Protein AF-A0A0K2V235-F1 (afdb_monomer_lite)

Secondary structure (DSSP, 8-state):
--PPPP-----------------HHHHHHHHHHHHHHHHHHHHHHHTTTT----HHHHHHHHHHHHHHHHHHHHHHHHSGGG--S-HHHHHHHHHHHHHHSTT-

Organism: Lepeophtheirus salmonis (NCBI:txid72036)

Foldseek 3Di:
DDDDDDDDDDPPPPPPPPPPDQDLVNLVVVLVVLVVVLVVLVVVVVVPPPDPPCVVSVVVSLVSVVVNVVSLVVNCVNPVVNVPDDPVVVVVVVVVSCVVVPPD

Structure (mmCIF, N/CA/C/O backbone):
data_AF-A0A0K2V235-F1
#
_entry.id   AF-A0A0K2V235-F1
#
loop_
_atom_site.group_PDB
_atom_site.id
_atom_site.type_symbol
_atom_site.label_atom_id
_atom_site.label_alt_id
_atom_site.label_comp_id
_atom_site.label_asym_id
_atom_site.label_entity_id
_atom_site.label_seq_id
_atom_site.pdbx_PDB_ins_code
_atom_site.Cartn_x
_atom_site.Cartn_y
_atom_site.Cartn_z
_atom_site.occupancy
_atom_site.B_iso_or_equiv
_atom_site.auth_seq_id
_atom_site.auth_comp_id
_atom_site.auth_asym_id
_atom_site.auth_atom_id
_atom_site.pdbx_PDB_model_num
ATOM 1 N N . MET A 1 1 ? -25.883 -37.954 60.882 1.00 45.00 1 MET A N 1
ATOM 2 C CA . MET A 1 1 ? -24.620 -37.741 60.156 1.00 45.00 1 MET A CA 1
ATOM 3 C C . MET A 1 1 ? -24.592 -38.769 59.047 1.00 45.00 1 MET A C 1
ATOM 5 O O . MET A 1 1 ? -24.188 -39.892 59.285 1.00 45.00 1 MET A O 1
ATOM 9 N N . GLU A 1 2 ? -25.132 -38.416 57.888 1.00 37.66 2 GLU A N 1
ATOM 10 C CA . GLU A 1 2 ? -24.989 -39.211 56.670 1.00 37.66 2 GLU A CA 1
ATOM 11 C C . GLU A 1 2 ? -24.922 -38.203 55.522 1.00 37.66 2 GLU A C 1
ATOM 13 O O . GLU A 1 2 ? -25.838 -37.403 55.331 1.00 37.66 2 GLU A O 1
ATOM 18 N N . LEU A 1 3 ? -23.749 -38.135 54.894 1.00 40.59 3 LEU A N 1
ATOM 19 C CA . LEU A 1 3 ? -23.430 -37.251 53.780 1.00 40.59 3 LEU A CA 1
ATOM 20 C C . LEU A 1 3 ? -23.889 -37.927 52.487 1.00 40.59 3 LEU A C 1
ATOM 22 O O . LEU A 1 3 ? -23.389 -38.997 52.149 1.00 40.59 3 LEU A O 1
ATOM 26 N N . SER A 1 4 ? -24.793 -37.291 51.749 1.00 44.16 4 SER A N 1
ATOM 27 C CA . SER A 1 4 ? -25.075 -37.623 50.351 1.00 44.16 4 SER A CA 1
ATOM 28 C C . SER A 1 4 ? -24.096 -36.884 49.418 1.00 44.16 4 SER A C 1
ATOM 30 O O . SER A 1 4 ? -23.675 -35.765 49.727 1.00 44.16 4 SER A O 1
ATOM 32 N N . PRO A 1 5 ? -23.675 -37.505 48.301 1.00 50.72 5 PRO A N 1
ATOM 33 C CA . PRO A 1 5 ? -22.522 -37.051 47.536 1.00 50.72 5 PRO A CA 1
ATOM 34 C C . PRO A 1 5 ? -22.851 -35.855 46.638 1.00 50.72 5 PRO A C 1
ATOM 36 O O . PRO A 1 5 ? -23.864 -35.820 45.939 1.00 50.72 5 PRO A O 1
ATOM 39 N N . VAL A 1 6 ? -21.938 -34.883 46.652 1.00 50.25 6 VAL A N 1
ATOM 40 C CA . VAL A 1 6 ? -21.884 -33.752 45.726 1.00 50.25 6 VAL A CA 1
ATOM 41 C C . VAL A 1 6 ? -21.780 -34.275 44.291 1.00 50.25 6 VAL A C 1
ATOM 43 O O . VAL A 1 6 ? -20.848 -34.995 43.939 1.00 50.25 6 VAL A O 1
ATOM 46 N N . SER A 1 7 ? -22.764 -33.936 43.459 1.00 46.91 7 SER A N 1
ATOM 47 C CA . SER A 1 7 ? -22.709 -34.185 42.020 1.00 46.91 7 SER A CA 1
ATOM 48 C C . SER A 1 7 ? -21.626 -33.293 41.421 1.00 46.91 7 SER A C 1
ATOM 50 O O . SER A 1 7 ? -21.793 -32.078 41.318 1.00 46.91 7 SER A O 1
ATOM 52 N N . SER A 1 8 ? -20.505 -33.906 41.059 1.00 47.53 8 SER A N 1
ATOM 53 C CA . SER A 1 8 ? -19.359 -33.283 40.408 1.00 47.53 8 SER A CA 1
ATOM 54 C C . SER A 1 8 ? -19.780 -32.597 39.107 1.00 47.53 8 SER A C 1
ATOM 56 O O . SER A 1 8 ? -20.125 -33.255 38.127 1.00 47.53 8 SER A O 1
ATOM 58 N N . VAL A 1 9 ? -19.739 -31.266 39.087 1.00 54.62 9 VAL A N 1
ATOM 59 C CA . VAL A 1 9 ? -19.833 -30.479 37.853 1.00 54.62 9 VAL A CA 1
ATOM 60 C C . VAL A 1 9 ? -18.541 -30.721 37.058 1.00 54.62 9 VAL A C 1
ATOM 62 O O . VAL A 1 9 ? -17.458 -30.530 37.620 1.00 54.62 9 VAL A O 1
ATOM 65 N N . PRO A 1 10 ? -18.591 -31.163 35.789 1.00 42.88 10 PRO A N 1
ATOM 66 C CA . PRO A 1 10 ? -17.381 -31.351 35.003 1.00 42.88 10 PRO A CA 1
ATOM 67 C C . PRO A 1 10 ? -16.737 -29.990 34.718 1.00 42.88 10 PRO A C 1
ATOM 69 O O . PRO A 1 10 ? -17.307 -29.132 34.047 1.00 42.88 10 PRO A O 1
ATOM 72 N N . ASN A 1 11 ? -15.530 -29.811 35.253 1.00 45.03 11 ASN A N 1
ATOM 73 C CA . ASN A 1 11 ? -14.631 -28.699 34.983 1.00 45.03 11 ASN A CA 1
ATOM 74 C C . ASN A 1 11 ? -14.208 -28.739 33.506 1.00 45.03 11 ASN A C 1
ATOM 76 O O . ASN A 1 11 ? -13.234 -29.401 33.142 1.00 45.03 11 ASN A O 1
ATOM 80 N N . GLN A 1 12 ? -14.960 -28.058 32.643 1.00 51.34 12 GLN A N 1
ATOM 81 C CA . GLN A 1 12 ? -14.536 -27.789 31.275 1.00 51.34 12 GLN A CA 1
ATOM 82 C C . GLN A 1 12 ? -13.486 -26.676 31.300 1.00 51.34 12 GLN A C 1
ATOM 84 O O . GLN A 1 12 ? -13.764 -25.517 31.010 1.00 51.34 12 GLN A O 1
ATOM 89 N N . ASN A 1 13 ? -12.250 -27.044 31.634 1.00 45.34 13 ASN A N 1
ATOM 90 C CA . ASN A 1 13 ? -11.072 -26.244 31.328 1.00 45.34 13 ASN A CA 1
ATOM 91 C C . ASN A 1 13 ? -10.824 -26.319 29.811 1.00 45.34 13 ASN A C 1
ATOM 93 O O . ASN A 1 13 ? -9.916 -27.005 29.339 1.00 45.34 13 ASN A O 1
ATOM 97 N N . SER A 1 14 ? -11.684 -25.661 29.032 1.00 48.19 14 SER A N 1
ATOM 98 C CA . SER A 1 14 ? -11.422 -25.364 27.630 1.00 48.19 14 SER A CA 1
ATOM 99 C C . SER A 1 14 ? -10.256 -24.387 27.600 1.00 48.19 14 SER A C 1
ATOM 101 O O . SER A 1 14 ? -10.416 -23.225 27.976 1.00 48.19 14 SER A O 1
ATOM 103 N N . GLY A 1 15 ? -9.075 -24.882 27.220 1.00 45.88 15 GLY A N 1
ATOM 104 C CA . GLY A 1 15 ? -7.889 -24.066 26.997 1.00 45.88 15 GLY A CA 1
ATOM 105 C C . GLY A 1 15 ? -8.261 -22.859 26.147 1.00 45.88 15 GLY A C 1
ATOM 106 O O . GLY A 1 15 ? -8.600 -22.993 24.972 1.00 45.88 15 GLY A O 1
ATOM 107 N N . LEU A 1 16 ? -8.262 -21.694 26.789 1.00 46.62 16 LEU A N 1
ATOM 108 C CA . LEU A 1 16 ? -8.575 -20.412 26.191 1.00 46.62 16 LEU A CA 1
ATOM 109 C C . LEU A 1 16 ? -7.427 -20.083 25.228 1.00 46.62 16 LEU A C 1
ATOM 111 O O . LEU A 1 16 ? -6.453 -19.434 25.603 1.00 46.62 16 LEU A O 1
ATOM 115 N N . PHE A 1 17 ? -7.498 -20.555 23.985 1.00 48.03 17 PHE A N 1
ATOM 116 C CA . PHE A 1 17 ? -6.739 -19.923 22.915 1.00 48.03 17 PHE A CA 1
ATOM 117 C C . PHE A 1 17 ? -7.328 -18.522 22.763 1.00 48.03 17 PHE A C 1
ATOM 119 O O . PHE A 1 17 ? -8.335 -18.322 22.086 1.00 48.03 17 PHE A O 1
ATOM 126 N N . LYS A 1 18 ? -6.753 -17.546 23.474 1.00 52.66 18 LYS A N 1
ATOM 127 C CA . LYS A 1 18 ? -7.061 -16.140 23.248 1.00 52.66 18 LYS A CA 1
ATOM 128 C C . LYS A 1 18 ? -6.565 -15.847 21.840 1.00 52.66 18 LYS A C 1
ATOM 130 O O . LYS A 1 18 ? -5.361 -15.764 21.623 1.00 52.66 18 LYS A O 1
ATOM 135 N N . VAL A 1 19 ? -7.485 -15.752 20.882 1.00 56.09 19 VAL A N 1
ATOM 136 C CA . VAL A 1 19 ? -7.192 -15.126 19.595 1.00 56.09 19 VAL A CA 1
ATOM 137 C C . VAL A 1 19 ? -6.723 -13.717 19.942 1.00 56.09 19 VAL A C 1
ATOM 139 O O . VAL A 1 19 ? -7.521 -12.868 20.335 1.00 56.09 19 VAL A O 1
ATOM 142 N N . VAL A 1 20 ? -5.411 -13.499 19.920 1.00 60.66 20 VAL A N 1
ATOM 143 C CA . VAL A 1 20 ? -4.845 -12.156 19.967 1.00 60.66 20 VAL A CA 1
ATOM 144 C C . VAL A 1 20 ? -5.091 -11.612 18.568 1.00 60.66 20 VAL A C 1
ATOM 146 O O . VAL A 1 20 ? -4.368 -11.942 17.633 1.00 60.66 20 VAL A O 1
ATOM 149 N N . GLY A 1 21 ? -6.220 -10.922 18.398 1.00 70.88 21 GLY A N 1
ATOM 150 C CA . GLY A 1 21 ? -6.519 -10.221 17.155 1.00 70.88 21 GLY A CA 1
ATOM 151 C C . GLY A 1 21 ? -5.454 -9.161 16.881 1.00 70.88 21 GLY A C 1
ATOM 152 O O . GLY A 1 21 ? -4.787 -8.699 17.802 1.00 70.88 21 GLY A O 1
ATOM 153 N N . THR A 1 22 ? -5.285 -8.792 15.615 1.00 81.31 22 THR A N 1
ATOM 154 C CA . THR A 1 22 ? -4.373 -7.720 15.207 1.00 81.31 22 THR A CA 1
ATOM 155 C C . THR A 1 22 ? -4.930 -6.380 15.680 1.00 81.31 22 THR A C 1
ATOM 157 O O . THR A 1 22 ? -5.995 -5.963 15.217 1.00 81.31 22 THR A O 1
ATOM 160 N N . GLU A 1 23 ? -4.238 -5.702 16.597 1.00 90.06 23 GLU A N 1
ATOM 161 C CA . GLU A 1 23 ? -4.687 -4.398 17.077 1.00 90.06 23 GLU A CA 1
ATOM 162 C C . GLU A 1 23 ? -4.493 -3.331 15.980 1.00 90.06 23 GLU A C 1
ATOM 164 O O . GLU A 1 23 ? -3.664 -3.490 15.070 1.00 90.06 23 GLU A O 1
ATOM 169 N N . PRO A 1 24 ? -5.222 -2.201 16.036 1.00 89.25 24 PRO A N 1
ATOM 170 C CA . PRO A 1 24 ? -5.038 -1.109 15.078 1.00 89.25 24 PRO A CA 1
ATOM 171 C C . PRO A 1 24 ? -3.587 -0.621 15.028 1.00 89.25 24 PRO A C 1
ATOM 173 O O . PRO A 1 24 ? -3.076 -0.278 13.964 1.00 89.25 24 PRO A O 1
ATOM 176 N N . MET A 1 25 ? -2.898 -0.639 16.173 1.00 91.56 25 MET A N 1
ATOM 177 C CA . MET A 1 25 ? -1.503 -0.223 16.269 1.00 91.56 25 MET A CA 1
ATOM 178 C C . MET A 1 25 ? -0.556 -1.190 15.547 1.00 91.56 25 MET A C 1
ATOM 180 O O . MET A 1 25 ? 0.367 -0.736 14.872 1.00 91.56 25 MET A O 1
ATOM 184 N N . ASP A 1 26 ? -0.820 -2.497 15.602 1.00 91.44 26 ASP A N 1
ATOM 185 C CA . ASP A 1 26 ? -0.055 -3.496 14.848 1.00 91.44 26 ASP A CA 1
ATOM 186 C C . ASP A 1 26 ? -0.223 -3.282 13.338 1.00 91.44 26 ASP A C 1
ATOM 188 O O . ASP A 1 26 ? 0.753 -3.281 12.585 1.00 91.44 26 ASP A O 1
ATOM 192 N N . SER A 1 27 ? -1.459 -3.020 12.894 1.00 91.25 27 SER A N 1
ATOM 193 C CA . SER A 1 27 ? -1.768 -2.734 11.485 1.00 91.25 27 SER A CA 1
ATOM 194 C C . SER A 1 27 ? -1.102 -1.441 11.006 1.00 91.25 27 SER A C 1
ATOM 196 O O . SER A 1 27 ? -0.549 -1.398 9.907 1.00 91.25 27 SER A O 1
ATOM 198 N N . ALA A 1 28 ? -1.103 -0.393 11.835 1.00 93.00 28 ALA A N 1
ATOM 199 C CA . ALA A 1 28 ? -0.444 0.874 11.533 1.00 93.00 28 ALA A CA 1
ATOM 200 C C . ALA A 1 28 ? 1.088 0.743 11.495 1.00 93.00 28 ALA A C 1
ATOM 202 O O . ALA A 1 28 ? 1.726 1.302 10.602 1.00 93.00 28 ALA A O 1
ATOM 203 N N . ALA A 1 29 ? 1.684 -0.020 12.416 1.00 94.25 29 ALA A N 1
ATOM 204 C CA . ALA A 1 29 ? 3.115 -0.312 12.400 1.00 94.25 29 ALA A CA 1
ATOM 205 C C . ALA A 1 29 ? 3.508 -1.100 11.141 1.00 94.25 29 ALA A C 1
ATOM 207 O O . ALA A 1 29 ? 4.489 -0.763 10.477 1.00 94.25 29 ALA A O 1
ATOM 208 N N . HIS A 1 30 ? 2.707 -2.097 10.757 1.00 92.69 30 HIS A N 1
ATOM 209 C CA . HIS A 1 30 ? 2.922 -2.844 9.521 1.00 92.69 30 HIS A CA 1
ATOM 210 C C . HIS A 1 30 ? 2.807 -1.942 8.281 1.00 92.69 30 HIS A C 1
ATOM 212 O O . HIS A 1 30 ? 3.669 -1.980 7.404 1.00 92.69 30 HIS A O 1
ATOM 218 N N . LEU A 1 31 ? 1.804 -1.058 8.239 1.00 92.94 31 LEU A N 1
ATOM 219 C CA . LEU A 1 31 ? 1.627 -0.093 7.152 1.00 92.94 31 LEU A CA 1
ATOM 220 C C . LEU A 1 31 ? 2.803 0.893 7.051 1.00 92.94 31 LEU A C 1
ATOM 222 O O . LEU A 1 31 ? 3.226 1.240 5.950 1.00 92.94 31 LEU A O 1
ATOM 226 N N . LYS A 1 32 ? 3.370 1.312 8.187 1.00 94.38 32 LYS A N 1
ATOM 227 C CA . LYS A 1 32 ? 4.568 2.160 8.237 1.00 94.38 32 LYS A CA 1
ATOM 228 C C . LYS A 1 32 ? 5.778 1.465 7.607 1.00 94.38 32 L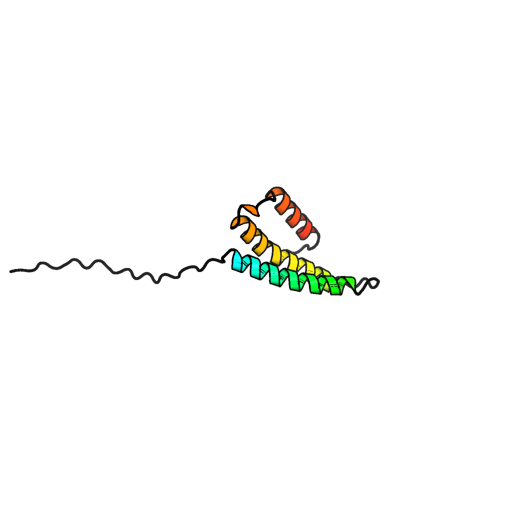YS A C 1
ATOM 230 O O . LYS A 1 32 ? 6.440 2.075 6.769 1.00 94.38 32 LYS A O 1
ATOM 235 N N . LEU A 1 33 ? 6.028 0.202 7.955 1.00 94.81 33 LEU A N 1
ATOM 236 C CA . LEU A 1 33 ? 7.122 -0.589 7.375 1.00 94.81 33 LEU A CA 1
ATOM 237 C C . LEU A 1 33 ? 6.935 -0.805 5.864 1.00 94.81 33 LEU A C 1
ATOM 239 O O . LEU A 1 33 ? 7.885 -0.648 5.097 1.00 94.81 33 LEU A O 1
ATOM 243 N N . LEU A 1 34 ? 5.706 -1.098 5.419 1.00 94.00 34 LEU A N 1
ATOM 244 C CA . LEU A 1 34 ? 5.385 -1.195 3.991 1.00 94.00 34 LEU A CA 1
ATOM 245 C C . LEU A 1 34 ? 5.622 0.135 3.265 1.00 94.00 34 LEU A C 1
ATOM 247 O O . LEU A 1 34 ? 6.203 0.144 2.185 1.00 94.00 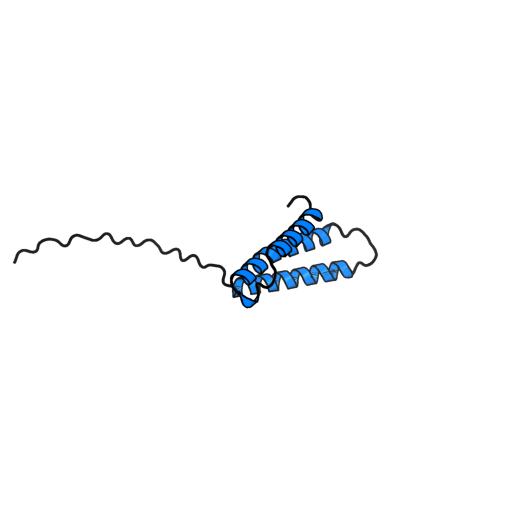34 LEU A O 1
ATOM 251 N N . GLY A 1 35 ? 5.238 1.262 3.869 1.00 93.19 35 GLY A N 1
ATOM 252 C CA . GLY A 1 35 ? 5.480 2.597 3.316 1.00 93.19 35 GLY A CA 1
ATOM 253 C C . GLY A 1 35 ? 6.967 2.944 3.177 1.00 93.19 35 GLY A C 1
ATOM 254 O O . GLY A 1 35 ? 7.362 3.562 2.188 1.00 93.19 35 GLY A O 1
ATOM 255 N N . GLU A 1 36 ? 7.805 2.520 4.125 1.00 94.75 36 GLU A N 1
ATOM 256 C CA . GLU A 1 36 ? 9.266 2.662 4.035 1.00 94.75 36 GLU A CA 1
ATOM 257 C C . GLU A 1 36 ? 9.843 1.827 2.887 1.00 94.75 36 GLU A C 1
ATOM 259 O O . GLU A 1 36 ? 10.610 2.346 2.076 1.00 94.75 36 GLU A O 1
ATOM 264 N N . SER A 1 37 ? 9.414 0.568 2.752 1.00 92.25 37 SER A N 1
ATOM 265 C CA . SER A 1 37 ? 9.816 -0.297 1.637 1.00 92.25 37 SER A CA 1
ATOM 266 C C . SER A 1 37 ? 9.382 0.267 0.278 1.00 92.25 37 SER A C 1
ATOM 268 O O . SER A 1 37 ? 10.202 0.377 -0.635 1.00 92.25 37 SER A O 1
ATOM 270 N N . LEU A 1 38 ? 8.125 0.705 0.161 1.00 91.12 38 LEU A N 1
ATOM 271 C CA . LEU A 1 38 ? 7.573 1.319 -1.049 1.00 91.12 38 LEU A CA 1
ATOM 272 C C . LEU A 1 38 ? 8.298 2.613 -1.431 1.00 91.12 38 LEU A C 1
ATOM 274 O O . LEU A 1 38 ? 8.517 2.852 -2.617 1.00 91.12 38 LEU A O 1
ATOM 278 N N . SER A 1 39 ? 8.700 3.426 -0.450 1.00 90.81 39 SER A N 1
ATOM 279 C CA . SER A 1 39 ? 9.455 4.662 -0.700 1.00 90.81 39 SER A CA 1
ATOM 280 C C . SER A 1 39 ? 10.829 4.371 -1.300 1.00 90.81 39 SER A C 1
ATOM 282 O O . SER A 1 39 ? 11.204 5.006 -2.280 1.00 90.81 39 SER A O 1
ATOM 284 N N . ILE A 1 40 ? 11.542 3.369 -0.772 1.00 90.12 40 ILE A N 1
ATOM 285 C CA . ILE A 1 40 ? 12.843 2.941 -1.308 1.00 90.12 40 ILE A CA 1
ATOM 286 C C . ILE A 1 40 ? 12.680 2.419 -2.738 1.00 90.12 40 ILE A C 1
ATOM 288 O O . ILE A 1 40 ? 13.438 2.808 -3.622 1.00 90.12 40 ILE A O 1
ATOM 292 N N . ILE A 1 41 ? 11.684 1.559 -2.995 1.00 87.25 41 ILE A N 1
ATOM 293 C CA . ILE A 1 41 ? 11.422 1.056 -4.352 1.00 87.25 41 ILE A CA 1
ATOM 294 C C . ILE A 1 41 ? 11.110 2.232 -5.287 1.00 87.25 41 ILE A C 1
ATOM 296 O O . ILE A 1 41 ? 11.682 2.308 -6.370 1.00 87.25 41 ILE A O 1
ATOM 300 N N . GLY A 1 42 ? 10.266 3.173 -4.855 1.00 85.81 42 GLY A N 1
ATOM 301 C CA . GLY A 1 42 ? 9.929 4.387 -5.598 1.00 85.81 42 GLY A CA 1
ATOM 302 C C . GLY A 1 42 ? 11.149 5.234 -5.963 1.00 85.81 42 GLY A C 1
ATOM 303 O O . GLY A 1 42 ? 11.313 5.585 -7.128 1.00 85.81 42 GLY A O 1
ATOM 304 N N . GLU A 1 43 ? 12.038 5.496 -5.005 1.00 87.44 43 GLU A N 1
ATOM 305 C CA . GLU A 1 43 ? 13.284 6.240 -5.230 1.00 87.44 43 GLU A CA 1
ATOM 306 C C . GLU A 1 43 ? 14.150 5.559 -6.302 1.00 87.44 43 GLU A C 1
ATOM 308 O O . GLU A 1 43 ? 14.556 6.193 -7.279 1.00 87.44 43 GLU A O 1
ATOM 313 N N . ARG A 1 44 ? 14.324 4.234 -6.206 1.00 83.69 44 ARG A N 1
ATOM 314 C CA . ARG A 1 44 ? 15.068 3.448 -7.206 1.00 83.69 44 ARG A CA 1
ATOM 315 C C . ARG A 1 44 ? 14.445 3.481 -8.598 1.00 83.69 44 ARG A C 1
ATOM 317 O O . ARG A 1 44 ? 15.171 3.443 -9.588 1.00 83.69 44 ARG A O 1
ATOM 324 N N . LEU A 1 45 ? 13.115 3.536 -8.690 1.00 78.00 45 LEU A N 1
ATOM 325 C CA . LEU A 1 45 ? 12.415 3.687 -9.968 1.00 78.00 45 LEU A CA 1
ATOM 326 C C . LEU A 1 45 ? 12.676 5.066 -10.588 1.00 78.00 45 LEU A C 1
ATOM 328 O O . LEU A 1 45 ? 12.807 5.163 -11.807 1.00 78.00 45 LEU A O 1
ATOM 332 N N . THR A 1 46 ? 12.765 6.114 -9.763 1.00 76.88 46 THR A N 1
ATOM 333 C CA . THR A 1 46 ? 13.007 7.491 -10.221 1.00 76.88 46 THR A CA 1
ATOM 334 C C . THR A 1 46 ? 14.468 7.781 -10.575 1.00 76.88 46 THR A C 1
ATOM 336 O O . THR A 1 46 ? 14.718 8.615 -11.433 1.00 76.88 46 THR A O 1
ATOM 339 N N . GLU A 1 47 ? 15.446 7.072 -10.002 1.00 75.44 47 GLU A N 1
ATOM 340 C CA . GLU A 1 47 ? 16.878 7.267 -10.316 1.00 75.44 47 GLU A CA 1
ATOM 341 C C . GLU A 1 47 ? 17.261 6.865 -11.763 1.00 75.44 47 GLU A C 1
ATOM 343 O O . GLU A 1 47 ? 18.322 7.250 -12.252 1.00 75.44 47 GLU A O 1
ATOM 348 N N . HIS A 1 48 ? 16.407 6.119 -12.476 1.00 64.88 48 HIS A N 1
ATOM 349 C CA . HIS A 1 48 ? 16.650 5.595 -13.830 1.00 64.88 48 HIS A CA 1
ATOM 350 C C . HIS A 1 48 ? 15.796 6.281 -14.924 1.00 64.88 48 HIS A C 1
ATOM 352 O O . HIS A 1 48 ? 15.302 5.617 -15.842 1.00 64.88 48 HIS A O 1
ATOM 358 N N . GLU A 1 49 ? 15.615 7.607 -14.864 1.00 53.69 49 GLU A N 1
ATOM 359 C CA . GLU A 1 49 ? 14.940 8.402 -15.910 1.00 53.69 49 GLU A CA 1
ATOM 360 C C . GLU A 1 49 ? 15.639 8.268 -17.286 1.00 53.69 49 GLU A C 1
ATOM 362 O O . GLU A 1 49 ? 16.495 9.067 -17.660 1.00 53.69 49 GLU A O 1
ATOM 367 N N . GLY A 1 50 ? 15.285 7.241 -18.071 1.00 56.94 50 GLY A N 1
ATOM 368 C CA . GLY A 1 50 ? 15.703 7.122 -19.476 1.00 56.94 50 GLY A CA 1
ATOM 369 C C . GLY A 1 50 ? 15.846 5.711 -20.052 1.00 56.94 50 GLY A C 1
ATOM 370 O O . GLY A 1 50 ? 15.893 5.569 -21.273 1.00 56.94 50 GLY A O 1
ATOM 371 N N . GLN A 1 51 ? 15.882 4.653 -19.236 1.00 55.62 51 GLN A N 1
ATOM 372 C CA . GLN A 1 51 ? 15.989 3.271 -19.730 1.00 55.62 51 GLN A CA 1
ATOM 373 C C . GLN A 1 51 ? 14.749 2.466 -19.354 1.00 55.62 51 GLN A C 1
ATOM 375 O O . GLN A 1 51 ? 14.594 1.974 -18.240 1.00 55.62 51 GLN A O 1
ATOM 380 N N . ILE A 1 52 ? 13.849 2.336 -20.329 1.00 51.47 52 ILE A N 1
ATOM 381 C CA . ILE A 1 52 ? 12.614 1.553 -20.253 1.00 51.47 52 ILE A CA 1
ATOM 382 C C . ILE A 1 52 ? 12.973 0.059 -20.229 1.00 51.47 52 ILE A C 1
ATOM 384 O O . ILE A 1 52 ? 12.928 -0.635 -21.238 1.00 51.47 52 ILE A O 1
ATOM 388 N N . ALA A 1 53 ? 13.356 -0.435 -19.058 1.00 55.94 53 ALA A N 1
ATOM 389 C CA . ALA A 1 53 ? 13.360 -1.853 -18.710 1.00 55.94 53 ALA A CA 1
ATOM 390 C C . ALA A 1 53 ? 13.060 -2.002 -17.209 1.00 55.94 53 ALA A C 1
ATOM 392 O O . ALA A 1 53 ? 13.764 -2.676 -16.467 1.00 55.94 53 ALA A O 1
ATOM 393 N N . VAL A 1 54 ? 12.004 -1.323 -16.755 1.00 56.97 54 VAL A N 1
ATOM 394 C CA . VAL A 1 54 ? 11.613 -1.216 -15.337 1.00 56.97 54 VAL A CA 1
ATOM 395 C C . VAL A 1 54 ? 10.455 -2.171 -14.986 1.00 56.97 54 VAL A C 1
ATOM 397 O O . VAL A 1 54 ? 9.836 -2.077 -13.930 1.00 56.97 54 VAL A O 1
ATOM 400 N N . SER A 1 55 ? 10.144 -3.135 -15.861 1.00 67.19 55 SER A N 1
ATOM 401 C CA . SER A 1 55 ? 8.978 -4.015 -15.679 1.00 67.19 55 SER A CA 1
ATOM 402 C C . SER A 1 55 ? 9.027 -4.825 -14.376 1.00 67.19 55 SER A C 1
ATOM 404 O O . SER A 1 55 ? 7.981 -5.072 -13.785 1.00 67.19 55 SER A O 1
ATOM 406 N N . GLY A 1 56 ? 10.220 -5.222 -13.913 1.00 75.38 56 GLY A N 1
ATOM 407 C CA . GLY A 1 56 ? 10.376 -5.999 -12.679 1.00 75.38 56 GLY A CA 1
ATOM 408 C C . GLY A 1 56 ? 10.070 -5.179 -11.423 1.00 75.38 56 GLY A C 1
ATOM 409 O O . GLY A 1 56 ? 9.191 -5.538 -10.647 1.00 75.38 56 GLY A O 1
ATOM 410 N N . SER A 1 57 ? 10.748 -4.044 -11.246 1.00 77.69 57 SER A N 1
ATOM 411 C CA . SER A 1 57 ? 10.609 -3.208 -10.045 1.00 77.69 57 SER A CA 1
ATOM 412 C C . SER A 1 57 ? 9.235 -2.539 -9.935 1.00 77.69 57 SER A C 1
ATOM 414 O O . SER A 1 57 ? 8.725 -2.389 -8.828 1.00 77.69 57 SER A O 1
ATOM 416 N N . LEU A 1 58 ? 8.601 -2.186 -11.063 1.00 81.00 58 LEU A N 1
ATOM 417 C CA . LEU A 1 58 ? 7.226 -1.674 -11.061 1.00 81.00 58 LEU A CA 1
ATOM 418 C C . LEU A 1 58 ? 6.226 -2.741 -10.593 1.00 81.00 58 LEU A C 1
ATOM 420 O O . LEU A 1 58 ? 5.346 -2.437 -9.793 1.00 81.00 58 LEU A O 1
ATOM 424 N N . SER A 1 59 ? 6.379 -3.991 -11.044 1.00 83.19 59 SER A N 1
ATOM 425 C CA . SER A 1 59 ? 5.530 -5.096 -10.583 1.00 83.19 59 SER A CA 1
ATOM 426 C C . SER A 1 59 ? 5.700 -5.350 -9.085 1.00 83.19 59 SER A C 1
ATOM 428 O O . SER A 1 59 ? 4.713 -5.602 -8.404 1.00 83.19 59 SER A O 1
ATOM 430 N N . VAL A 1 60 ? 6.926 -5.243 -8.562 1.00 85.50 60 VAL A N 1
ATOM 431 C CA . VAL A 1 60 ? 7.203 -5.385 -7.121 1.00 85.50 60 VAL A CA 1
ATOM 432 C C . VAL A 1 60 ? 6.593 -4.233 -6.319 1.00 85.50 60 VAL A C 1
ATOM 434 O O . VAL A 1 60 ? 6.060 -4.461 -5.234 1.00 85.50 60 VAL A O 1
ATOM 437 N N . LEU A 1 61 ? 6.623 -3.004 -6.849 1.00 85.75 61 LEU A N 1
ATOM 438 C CA . LEU A 1 61 ? 5.958 -1.861 -6.221 1.00 85.75 61 LEU A CA 1
ATOM 439 C C . LEU A 1 61 ? 4.441 -2.070 -6.160 1.00 85.75 61 LEU A C 1
ATOM 441 O O . LEU A 1 61 ? 3.839 -1.833 -5.116 1.00 85.75 61 LEU A O 1
ATOM 445 N N . LEU A 1 62 ? 3.830 -2.530 -7.256 1.00 85.69 62 LEU A N 1
ATOM 446 C CA . LEU A 1 62 ? 2.394 -2.810 -7.306 1.00 85.69 62 LEU A CA 1
ATOM 447 C C . LEU A 1 62 ? 1.995 -3.949 -6.357 1.00 85.69 62 LEU A C 1
ATOM 449 O O . LEU A 1 62 ? 1.037 -3.784 -5.609 1.00 85.69 62 LEU A O 1
ATOM 453 N N . ASP A 1 63 ? 2.749 -5.048 -6.313 1.00 86.94 63 ASP A N 1
ATOM 454 C CA . ASP A 1 63 ? 2.519 -6.156 -5.372 1.00 86.94 63 ASP A CA 1
ATOM 455 C C . ASP A 1 63 ? 2.614 -5.692 -3.906 1.00 86.94 63 ASP A C 1
ATOM 457 O O . ASP A 1 63 ? 1.729 -5.946 -3.085 1.00 86.94 63 ASP A O 1
ATOM 461 N N . SER A 1 64 ? 3.635 -4.889 -3.601 1.00 89.19 64 SER A N 1
ATOM 462 C CA . SER A 1 64 ? 3.8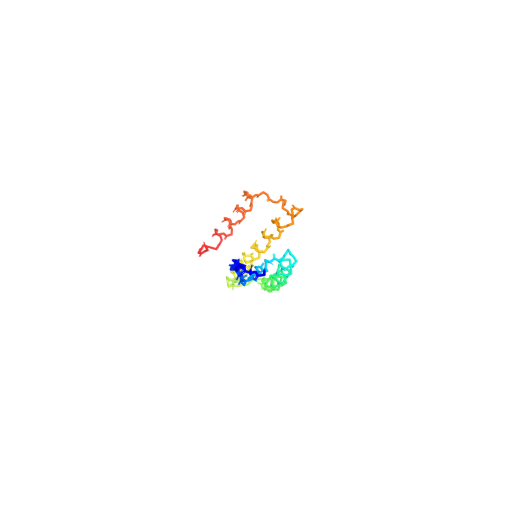27 -4.304 -2.269 1.00 89.19 64 SER A CA 1
ATOM 463 C C . SER A 1 64 ? 2.697 -3.333 -1.897 1.00 89.19 64 SER A C 1
ATOM 465 O O . SER A 1 64 ? 2.247 -3.313 -0.749 1.00 89.19 64 SER A O 1
ATOM 467 N N . LEU A 1 65 ? 2.193 -2.550 -2.860 1.00 86.38 65 LEU A N 1
ATOM 468 C CA . LEU A 1 65 ? 1.043 -1.666 -2.663 1.00 86.38 65 LEU A CA 1
ATOM 469 C C . LEU A 1 65 ? -0.224 -2.475 -2.377 1.00 86.38 65 LEU A C 1
ATOM 471 O O . LEU A 1 65 ? -0.983 -2.120 -1.477 1.00 86.38 65 LEU A O 1
ATOM 475 N N . ILE A 1 66 ? -0.435 -3.575 -3.100 1.00 87.12 66 ILE A N 1
ATOM 476 C CA . ILE A 1 66 ? -1.591 -4.453 -2.905 1.00 87.12 66 ILE A CA 1
ATOM 477 C C . ILE A 1 66 ? -1.551 -5.083 -1.510 1.00 87.12 66 ILE A C 1
ATOM 479 O O . ILE A 1 66 ? -2.557 -5.061 -0.796 1.00 87.12 66 ILE A O 1
ATOM 483 N N . CYS A 1 67 ? -0.374 -5.540 -1.071 1.00 87.81 67 CYS A N 1
ATOM 484 C CA . CYS A 1 67 ? -0.153 -6.009 0.298 1.00 87.81 67 CYS A CA 1
ATOM 485 C C . CYS A 1 67 ? -0.474 -4.942 1.357 1.00 87.81 67 CYS A C 1
ATOM 487 O O . CYS A 1 67 ? -0.988 -5.283 2.420 1.00 87.81 67 CYS A O 1
ATOM 489 N N . ALA A 1 68 ? -0.241 -3.655 1.077 1.00 90.75 68 ALA A N 1
ATOM 490 C CA . ALA A 1 68 ? -0.557 -2.559 1.997 1.00 90.75 68 ALA A CA 1
ATOM 491 C C . ALA A 1 68 ? -2.061 -2.269 2.134 1.00 90.75 68 ALA A C 1
ATOM 493 O O . ALA A 1 68 ? -2.493 -1.744 3.164 1.00 90.75 68 ALA A O 1
ATOM 494 N N . MET A 1 69 ? -2.882 -2.639 1.146 1.00 87.12 69 MET A N 1
ATOM 495 C CA . MET A 1 69 ? -4.327 -2.380 1.188 1.00 87.12 69 MET A CA 1
ATOM 496 C C . MET A 1 69 ? -5.051 -3.199 2.258 1.00 87.12 69 MET A C 1
ATOM 498 O O . MET A 1 69 ? -6.017 -2.705 2.833 1.00 87.12 69 MET A O 1
ATOM 502 N N . GLY A 1 70 ? -4.594 -4.418 2.561 1.00 88.12 70 GLY A N 1
ATOM 503 C CA . GLY A 1 70 ? -5.174 -5.248 3.625 1.00 88.12 70 GLY A CA 1
ATOM 504 C C . GLY A 1 70 ? -5.065 -4.594 5.014 1.00 88.12 70 GLY A C 1
ATOM 505 O O . GLY A 1 70 ? -6.092 -4.339 5.648 1.0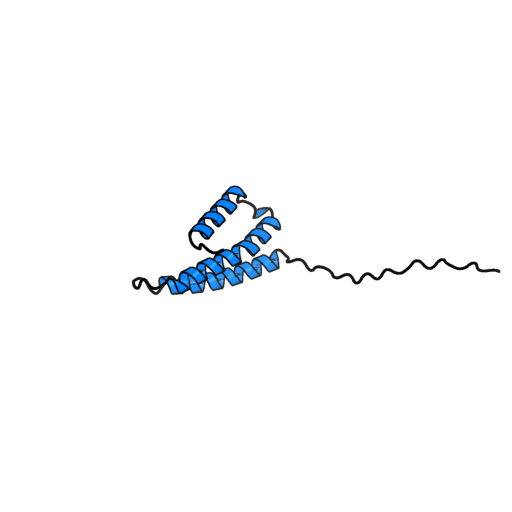0 88.12 70 GLY A O 1
ATOM 506 N N . PRO A 1 71 ? -3.849 -4.251 5.476 1.00 89.38 71 PRO A N 1
ATOM 507 C CA . PRO A 1 71 ? -3.616 -3.489 6.703 1.00 89.38 71 PRO A CA 1
ATOM 508 C C . PRO A 1 71 ? -4.331 -2.134 6.717 1.00 89.38 71 PRO A C 1
ATOM 510 O O . PRO A 1 71 ? -4.894 -1.755 7.741 1.00 89.38 71 PRO A O 1
ATOM 513 N N . LEU A 1 72 ? -4.358 -1.417 5.587 1.00 89.94 72 LEU A N 1
ATOM 514 C CA . LEU A 1 72 ? -5.049 -0.130 5.472 1.00 89.94 72 LEU A CA 1
ATOM 515 C C . LEU A 1 72 ? -6.568 -0.287 5.637 1.00 89.94 72 LEU A C 1
ATOM 517 O O . LEU A 1 72 ? -7.180 0.456 6.401 1.00 89.94 72 LEU A O 1
ATOM 521 N N . MET A 1 73 ? -7.175 -1.286 4.990 1.00 88.06 73 MET A N 1
ATOM 522 C CA . MET A 1 73 ? -8.597 -1.595 5.145 1.00 88.06 73 MET A CA 1
ATOM 523 C C . MET A 1 73 ? -8.910 -1.990 6.593 1.00 88.06 73 MET A C 1
ATOM 525 O O . MET A 1 73 ? -9.849 -1.451 7.178 1.00 88.06 73 MET A O 1
ATOM 529 N N . CYS A 1 74 ? -8.089 -2.854 7.196 1.00 88.00 74 CYS A N 1
ATOM 530 C CA . CYS A 1 74 ? -8.218 -3.242 8.598 1.00 88.00 74 CYS A CA 1
ATOM 531 C C . CYS A 1 74 ? -8.176 -2.019 9.529 1.00 88.00 74 CYS A C 1
ATOM 533 O O . CYS A 1 74 ? -9.044 -1.860 10.387 1.00 88.00 74 CYS A O 1
ATOM 535 N N . LEU A 1 75 ? -7.229 -1.103 9.309 1.00 90.50 75 LEU A N 1
ATOM 536 C CA . LEU A 1 75 ? -7.094 0.121 10.093 1.00 90.50 75 LEU A CA 1
ATOM 537 C C . LEU A 1 75 ? -8.324 1.030 9.953 1.00 90.50 75 LEU A C 1
ATOM 539 O O . LEU A 1 75 ? -8.847 1.500 10.958 1.00 90.50 75 LEU A O 1
ATOM 543 N N . THR A 1 76 ? -8.826 1.234 8.730 1.00 89.56 76 THR A N 1
ATOM 544 C CA . THR A 1 76 ? -10.039 2.043 8.503 1.00 89.56 76 THR A CA 1
ATOM 545 C C . THR A 1 76 ? -11.289 1.419 9.122 1.00 89.56 76 THR A C 1
ATOM 547 O O . THR A 1 76 ? -12.162 2.139 9.585 1.00 89.56 76 THR A O 1
ATOM 550 N N . GLN A 1 77 ? -11.383 0.090 9.188 1.00 87.75 77 GLN A N 1
ATOM 551 C CA . GLN A 1 77 ? -12.516 -0.591 9.819 1.00 87.75 77 GLN A CA 1
ATOM 552 C C . GLN A 1 77 ? -12.467 -0.530 11.350 1.00 87.75 77 GLN A C 1
ATOM 554 O O . GLN A 1 77 ? -13.516 -0.442 11.985 1.00 87.75 77 GLN A O 1
ATOM 559 N N . GLN A 1 78 ? -11.271 -0.582 11.944 1.00 89.12 78 GLN A N 1
ATOM 560 C CA . GLN A 1 78 ? -11.097 -0.542 13.398 1.00 89.12 78 GLN A CA 1
ATOM 561 C C . GLN A 1 78 ? -11.033 0.882 13.974 1.00 89.12 78 GLN A C 1
ATOM 563 O O . GLN A 1 78 ? -11.300 1.064 15.160 1.00 89.12 78 GLN A O 1
ATOM 568 N N . VAL A 1 79 ? -10.696 1.881 13.152 1.00 91.31 79 VAL A N 1
ATOM 569 C CA . VAL A 1 79 ? -10.649 3.304 13.518 1.00 91.31 79 VAL A CA 1
ATOM 570 C C . VAL A 1 79 ? -11.670 4.057 12.654 1.00 91.31 79 VAL A C 1
ATOM 572 O O . VAL A 1 79 ? -11.335 4.489 11.547 1.00 91.31 79 VAL A O 1
ATOM 575 N N . PRO A 1 80 ? -12.931 4.190 13.113 1.00 86.06 80 PRO A N 1
ATOM 576 C CA . PRO A 1 80 ? -14.029 4.745 12.319 1.00 86.06 80 PRO A CA 1
ATOM 577 C C . PRO A 1 80 ? -13.750 6.138 11.746 1.00 86.06 80 PRO A C 1
ATOM 579 O O . PRO A 1 80 ? -14.221 6.462 10.658 1.00 86.06 80 PRO A O 1
ATOM 582 N N . GLU A 1 81 ? -12.948 6.946 12.439 1.00 91.31 81 GLU A N 1
ATOM 583 C CA . GLU A 1 81 ? -12.521 8.282 12.019 1.00 91.31 81 GLU A CA 1
ATOM 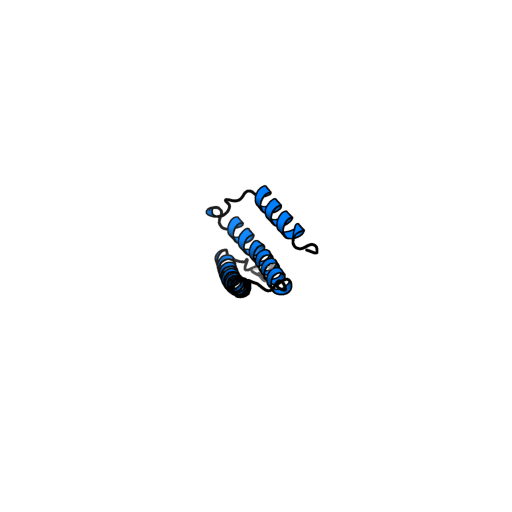584 C C . GLU A 1 81 ? -11.686 8.262 10.728 1.00 91.31 81 GLU A C 1
ATOM 586 O O . GLU A 1 81 ? -11.630 9.262 10.013 1.00 91.31 81 GLU A O 1
ATOM 591 N N . LEU A 1 82 ? -11.056 7.127 10.405 1.00 87.94 82 LEU A N 1
ATOM 592 C CA . LEU A 1 82 ? -10.292 6.927 9.174 1.00 87.94 82 LEU A CA 1
ATOM 593 C C . LEU A 1 82 ? -11.148 6.369 8.024 1.00 87.94 82 LEU A C 1
ATOM 595 O O . LEU A 1 82 ? -10.728 6.451 6.867 1.00 87.94 82 LEU A O 1
ATOM 599 N N . ASN A 1 83 ? -12.350 5.843 8.294 1.00 86.56 83 ASN A N 1
ATOM 600 C CA . ASN A 1 83 ? -13.236 5.239 7.290 1.00 86.56 83 ASN A CA 1
ATOM 601 C C . ASN A 1 83 ? -13.994 6.282 6.452 1.00 86.56 83 ASN A C 1
ATOM 603 O O . ASN A 1 83 ? -15.222 6.374 6.468 1.00 86.56 83 ASN A O 1
ATOM 607 N N . THR A 1 84 ? -13.249 7.106 5.726 1.00 87.50 84 THR A N 1
ATOM 608 C CA . THR A 1 84 ? -13.792 8.231 4.951 1.00 87.50 84 THR A CA 1
ATOM 609 C C . THR A 1 84 ? -14.069 7.880 3.489 1.00 87.50 84 THR A C 1
ATOM 611 O O . THR A 1 84 ? -14.761 8.622 2.789 1.00 87.50 84 THR A O 1
ATOM 614 N N . VAL A 1 85 ? -13.553 6.742 3.012 1.00 85.69 85 VAL A N 1
ATOM 615 C CA . VAL A 1 85 ? -13.673 6.313 1.616 1.00 85.69 85 VAL A CA 1
ATOM 616 C C . VAL A 1 85 ? -14.861 5.358 1.460 1.00 85.69 85 VAL A C 1
ATOM 618 O O . VAL A 1 85 ? -14.874 4.292 2.074 1.00 85.69 85 VAL A O 1
ATOM 621 N N . PRO A 1 86 ? -15.855 5.670 0.609 1.00 88.12 86 PRO A N 1
ATOM 622 C CA . PRO A 1 86 ? -16.971 4.763 0.370 1.00 88.12 86 PRO A CA 1
ATOM 623 C C . PRO A 1 86 ? -16.505 3.478 -0.329 1.00 88.12 86 PRO A C 1
ATOM 625 O O . PRO A 1 86 ? -15.698 3.525 -1.261 1.00 88.12 86 PRO A O 1
ATOM 628 N N . GLN A 1 87 ? -17.084 2.333 0.051 1.00 84.19 87 GLN A N 1
ATOM 629 C CA . GLN A 1 87 ? -16.704 1.008 -0.470 1.00 84.19 87 GLN A CA 1
ATOM 630 C C . GLN A 1 87 ? -16.705 0.919 -2.003 1.00 84.19 87 GLN A C 1
ATOM 632 O O . GLN A 1 87 ? -15.824 0.290 -2.577 1.00 84.19 87 GLN A O 1
ATOM 637 N N . ASN A 1 88 ? -17.631 1.602 -2.684 1.00 87.25 88 ASN A N 1
ATOM 638 C CA . ASN A 1 88 ? -17.702 1.607 -4.153 1.00 87.25 88 ASN A CA 1
ATOM 639 C C . ASN A 1 88 ? -16.440 2.210 -4.796 1.00 87.25 88 ASN A C 1
ATOM 641 O O . ASN A 1 88 ? -15.990 1.763 -5.848 1.00 87.25 88 ASN A O 1
ATOM 645 N N . LYS A 1 89 ? -15.862 3.241 -4.163 1.00 88.31 89 LYS A N 1
ATOM 646 C CA . LYS A 1 89 ? -14.619 3.869 -4.629 1.00 88.31 89 LYS A CA 1
ATOM 647 C C . LYS A 1 89 ? -13.426 2.970 -4.357 1.00 88.31 89 LYS A C 1
ATOM 649 O O . LYS A 1 89 ? -12.577 2.843 -5.229 1.00 88.31 89 LYS A O 1
ATOM 654 N N . LEU A 1 90 ? -13.401 2.322 -3.195 1.00 84.88 90 LEU A N 1
ATOM 655 C CA . LEU A 1 90 ? -12.367 1.350 -2.865 1.00 84.88 90 LEU A CA 1
ATOM 656 C C . LEU A 1 90 ? -12.371 0.174 -3.853 1.00 84.88 90 LEU A C 1
ATOM 658 O O . LEU A 1 90 ? -11.325 -0.141 -4.404 1.00 84.88 90 LEU A O 1
ATOM 662 N N . SER A 1 91 ? -13.542 -0.392 -4.160 1.00 86.25 91 SER A N 1
ATOM 663 C CA . SER A 1 91 ? -13.688 -1.448 -5.174 1.00 86.25 91 SER A CA 1
ATOM 664 C C . SER A 1 91 ? -13.166 -0.997 -6.536 1.00 86.25 91 SER A C 1
ATOM 666 O O . SER A 1 91 ? -12.349 -1.683 -7.131 1.00 86.25 91 SER A O 1
ATOM 668 N N . SER A 1 92 ? -13.544 0.203 -6.989 1.00 89.38 92 SER A N 1
ATOM 669 C CA . SER A 1 92 ? -13.060 0.731 -8.269 1.00 89.38 92 SER A CA 1
ATOM 670 C C . SER A 1 92 ? -11.537 0.915 -8.303 1.00 89.38 92 SER A C 1
ATOM 672 O O . SER A 1 92 ? -10.929 0.736 -9.355 1.00 89.38 92 SER A O 1
ATOM 674 N N . ILE A 1 93 ? -10.904 1.264 -7.178 1.00 86.12 93 ILE A N 1
ATOM 675 C CA . ILE A 1 93 ? -9.439 1.335 -7.083 1.00 86.12 93 ILE A CA 1
ATOM 676 C C . ILE A 1 93 ? -8.831 -0.061 -7.259 1.00 86.12 93 ILE A C 1
ATOM 678 O O . ILE A 1 93 ? -7.893 -0.206 -8.037 1.00 86.12 93 ILE A O 1
ATOM 682 N N . LEU A 1 94 ? -9.388 -1.076 -6.593 1.00 83.50 94 LEU A N 1
ATOM 683 C CA . LEU A 1 94 ? -8.946 -2.467 -6.730 1.00 83.50 94 LEU A CA 1
ATOM 684 C C . LEU A 1 94 ? -9.104 -2.977 -8.165 1.00 83.50 94 LEU A C 1
ATOM 686 O O . LEU A 1 94 ? -8.180 -3.586 -8.694 1.00 83.50 94 LEU A O 1
ATOM 690 N N . ASP A 1 95 ? -10.222 -2.654 -8.817 1.00 87.06 95 ASP A N 1
ATOM 691 C CA . ASP A 1 95 ? -10.484 -3.032 -10.208 1.00 87.06 95 ASP A CA 1
ATOM 692 C C . ASP A 1 95 ? -9.447 -2.418 -11.164 1.00 87.06 95 ASP A C 1
ATOM 694 O O . ASP A 1 95 ? -8.933 -3.092 -12.057 1.00 87.06 95 ASP A O 1
ATOM 698 N N . ASN A 1 96 ? -9.080 -1.148 -10.951 1.00 86.38 96 ASN A N 1
ATOM 699 C CA . ASN A 1 96 ? -8.031 -0.489 -11.736 1.00 86.38 96 ASN A CA 1
ATOM 700 C C . ASN A 1 96 ? -6.664 -1.158 -11.537 1.00 86.38 96 ASN A C 1
ATOM 702 O O . ASN A 1 96 ? -5.893 -1.280 -12.487 1.00 86.38 96 ASN A O 1
ATOM 706 N N . VAL A 1 97 ? -6.356 -1.594 -10.314 1.00 82.00 97 VAL A N 1
ATOM 707 C CA . VAL A 1 97 ? -5.109 -2.306 -10.014 1.00 82.00 97 VAL A CA 1
ATOM 708 C C . VAL A 1 97 ? -5.097 -3.687 -10.678 1.00 82.00 97 VAL A C 1
ATOM 710 O O . VAL A 1 97 ? -4.114 -4.027 -11.335 1.00 82.00 97 VAL A O 1
ATOM 713 N N . ALA A 1 98 ? -6.196 -4.441 -10.595 1.00 83.25 98 ALA A N 1
ATOM 714 C CA . ALA A 1 98 ? -6.341 -5.747 -11.243 1.00 83.25 98 ALA A CA 1
ATOM 715 C C . ALA A 1 98 ? -6.235 -5.660 -12.777 1.00 83.25 98 ALA A C 1
ATOM 717 O O . ALA A 1 98 ? -5.681 -6.550 -13.418 1.00 83.25 98 ALA A O 1
ATOM 718 N N . TYR A 1 99 ? -6.703 -4.559 -13.374 1.00 82.06 99 TYR A N 1
ATOM 719 C CA . TYR A 1 99 ? -6.523 -4.293 -14.802 1.00 82.06 99 TYR A CA 1
ATOM 720 C C . TYR A 1 99 ? -5.044 -4.110 -15.192 1.00 82.06 99 TYR A C 1
ATOM 722 O O . TYR A 1 99 ? -4.629 -4.549 -16.263 1.00 82.06 99 TYR A O 1
ATOM 730 N N . ILE A 1 100 ? -4.242 -3.472 -14.331 1.00 75.88 100 ILE A N 1
ATOM 731 C CA . ILE A 1 100 ? -2.805 -3.241 -14.566 1.00 75.88 100 ILE A CA 1
ATOM 732 C C . ILE A 1 100 ? -1.984 -4.516 -14.310 1.00 75.88 100 ILE A C 1
ATOM 734 O O . ILE A 1 100 ? -0.984 -4.742 -14.991 1.00 75.88 100 ILE A O 1
ATOM 738 N N . MET A 1 101 ? -2.407 -5.356 -13.362 1.00 72.88 101 MET A N 1
ATOM 739 C CA . MET A 1 101 ? -1.740 -6.605 -12.990 1.00 72.88 101 MET A CA 1
ATOM 740 C C . MET A 1 101 ? -2.672 -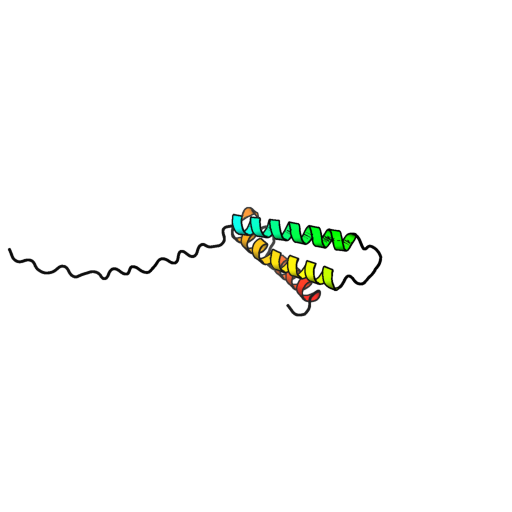7.815 -13.209 1.00 72.88 101 MET A C 1
ATOM 742 O O . MET A 1 101 ? -3.178 -8.389 -12.243 1.00 72.88 101 MET A O 1
ATOM 746 N N . PRO A 1 102 ? -2.925 -8.219 -14.473 1.00 64.12 102 PRO A N 1
ATOM 747 C CA . PRO A 1 102 ? -3.799 -9.351 -14.765 1.00 64.12 102 PRO A CA 1
ATOM 748 C C . PRO A 1 102 ? -3.155 -10.655 -14.277 1.00 64.12 102 PRO A C 1
ATOM 750 O O . PRO A 1 102 ? -2.073 -11.028 -14.730 1.00 64.12 102 PRO A O 1
ATOM 753 N N . GLY A 1 103 ? -3.823 -11.355 -13.359 1.00 64.50 103 GLY A N 1
ATOM 754 C CA . GLY A 1 103 ? -3.319 -12.588 -12.740 1.00 64.50 103 GLY A CA 1
ATOM 755 C C . GLY A 1 103 ? -3.448 -12.640 -11.216 1.00 64.50 103 GLY A C 1
ATOM 756 O O . GLY A 1 103 ? -3.159 -13.689 -10.641 1.00 64.50 103 GLY A O 1
ATOM 757 N N . LEU A 1 104 ? -3.886 -11.542 -10.591 1.00 54.16 104 LEU A N 1
ATOM 758 C CA . LEU A 1 104 ? -4.403 -11.518 -9.222 1.00 54.16 104 LEU A CA 1
ATOM 759 C C . LEU A 1 104 ? -5.886 -11.916 -9.176 1.00 54.16 104 LEU A C 1
ATOM 761 O O . LEU A 1 104 ? -6.624 -11.517 -10.107 1.00 54.16 104 LEU A O 1
#

Radius of gyration: 24.72 Å; chains: 1; bounding box: 42×48×80 Å

Sequence (104 aa):
MELSPVSSVPNQNSGLFKVVGTEPMDSAAHLKLLGESLSIIGERLTEHEGQIAVSGSLSVLLDSLICAMGPLMCLTQQVPELNTVPQNKLSSILDNVAYIMPGL

InterPro domains:
  IPR042477 HMG domain-containing protein 4 [PTHR46584] (17-104)

pLDDT: mean 76.42, std 17.1, range [37.66, 94.81]